Protein AF-A0AAW6P1X9-F1 (afdb_monomer)

pLDDT: mean 78.66, std 19.24, range [35.66, 94.81]

InterPro domains:
  IPR055634 Domain of unknown function DUF7210 [PF23843] (18-48)

Radius of gyration: 14.97 Å; Cα contacts (8 Å, |Δi|>4): 94; chains: 1; bounding box: 22×33×47 Å

Foldseek 3Di:
DDDPCDPPPPPVLPPFWWKAFQAQQADADPNDGGHHRDIDTHHPVVNCCCCVPVVGIDTDDDD

Mean predicted aligned error: 9.79 Å

Nearest PDB structures (foldseek):
  5mmm-assembly1_H  TM=7.439E-01  e=2.125E-01  Spinacia oleracea
  3j6b-assembly1_G  TM=6.231E-01  e=1.179E-01  Saccharomyces cerevisiae
  5u8t-assembly1_C  TM=6.632E-01  e=1.515E+00  Saccharomyces cerevisiae S288C
  9g6k-assembly1_Lx  TM=4.407E-01  e=5.258E+00  Toxoplasma gondii
  8uhe-assembly1_S  TM=3.497E-01  e=2.397E+00  Synechococcus sp. PCC 7335

Structure (mmCIF, N/CA/C/O backbone):
data_AF-A0AAW6P1X9-F1
#
_entry.id   AF-A0AAW6P1X9-F1
#
loop_
_atom_site.group_PDB
_atom_site.id
_atom_site.type_symbol
_atom_site.label_atom_id
_atom_site.label_alt_id
_atom_site.label_comp_id
_atom_site.label_asym_id
_atom_site.label_entity_id
_atom_site.label_seq_id
_atom_site.pdbx_PDB_ins_code
_atom_site.Cartn_x
_atom_site.Cartn_y
_atom_site.Cartn_z
_atom_site.occupancy
_atom_site.B_iso_or_equiv
_atom_site.auth_seq_id
_atom_site.auth_comp_id
_atom_site.auth_asym_id
_atom_site.auth_atom_id
_atom_site.pdbx_PDB_model_num
ATOM 1 N N . MET A 1 1 ? -0.707 -22.274 -39.700 1.00 41.12 1 MET A N 1
ATOM 2 C CA . MET A 1 1 ? 0.014 -22.668 -38.470 1.00 41.12 1 MET A CA 1
ATOM 3 C C . MET A 1 1 ? -0.453 -21.730 -37.366 1.00 41.12 1 MET A C 1
ATOM 5 O O . MET 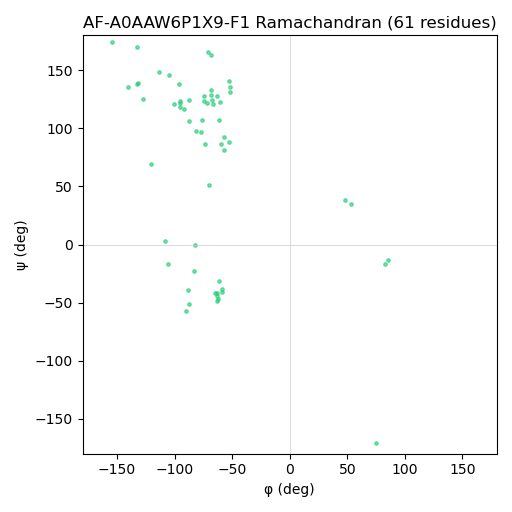A 1 1 ? -0.448 -20.527 -37.588 1.00 41.12 1 MET A O 1
ATOM 9 N N . LYS A 1 2 ? -1.002 -22.262 -36.267 1.00 48.16 2 LYS A N 1
ATOM 10 C CA . LYS A 1 2 ? -1.553 -21.472 -35.154 1.00 48.16 2 LYS A CA 1
ATOM 11 C C . LYS A 1 2 ? -0.393 -20.949 -34.308 1.00 48.16 2 LYS A C 1
ATOM 13 O O . LYS A 1 2 ? 0.128 -21.680 -33.473 1.00 48.16 2 LYS A O 1
ATOM 18 N N . THR A 1 3 ? 0.033 -19.716 -34.547 1.00 47.91 3 THR A N 1
ATOM 19 C CA . THR A 1 3 ? 0.984 -19.050 -33.658 1.00 47.91 3 THR A CA 1
ATOM 20 C C . THR A 1 3 ? 0.186 -18.506 -32.484 1.00 47.91 3 THR A C 1
ATOM 22 O O . THR A 1 3 ? -0.459 -17.467 -32.597 1.00 47.91 3 THR A O 1
ATOM 25 N N . ASN A 1 4 ? 0.178 -19.252 -31.377 1.00 47.53 4 ASN A N 1
ATOM 26 C CA . ASN A 1 4 ? -0.228 -18.747 -30.071 1.00 47.53 4 ASN A CA 1
ATOM 27 C C . ASN A 1 4 ? 0.666 -17.548 -29.744 1.00 47.53 4 ASN A C 1
ATOM 29 O O . ASN A 1 4 ? 1.774 -17.700 -29.232 1.00 47.53 4 ASN A O 1
ATOM 33 N N . GLN A 1 5 ? 0.199 -16.356 -30.099 1.00 42.06 5 GLN A N 1
ATOM 34 C CA . GLN A 1 5 ? 0.814 -15.106 -29.705 1.00 42.06 5 GLN A CA 1
ATOM 35 C C . GLN A 1 5 ? 0.469 -14.919 -28.225 1.00 42.06 5 GLN A C 1
ATOM 37 O O . GLN A 1 5 ? -0.564 -14.356 -27.871 1.00 42.06 5 GLN A O 1
ATOM 42 N N . ALA A 1 6 ? 1.295 -15.498 -27.352 1.00 52.59 6 ALA A N 1
ATOM 43 C CA . ALA A 1 6 ? 1.337 -15.084 -25.959 1.00 52.59 6 ALA A CA 1
ATOM 44 C C . ALA A 1 6 ? 1.519 -13.557 -25.953 1.00 52.59 6 ALA A C 1
ATOM 46 O O . ALA A 1 6 ? 2.366 -13.062 -26.709 1.00 52.59 6 ALA A O 1
AT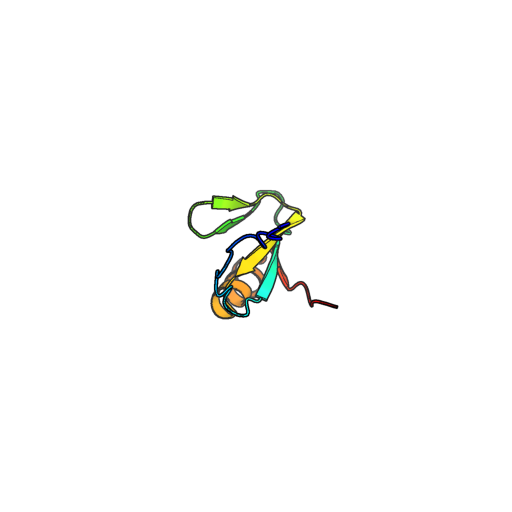OM 47 N N . PRO A 1 7 ? 0.725 -12.792 -25.185 1.00 45.91 7 PRO A N 1
ATOM 48 C CA . PRO A 1 7 ? 0.934 -11.362 -25.122 1.00 45.91 7 PRO A CA 1
ATOM 49 C C . PRO A 1 7 ? 2.341 -11.121 -24.577 1.00 45.91 7 PRO A C 1
ATOM 51 O O . PRO A 1 7 ? 2.723 -11.599 -23.510 1.00 45.91 7 PRO A O 1
ATOM 54 N N . VAL A 1 8 ? 3.120 -10.405 -25.377 1.00 49.47 8 VAL A N 1
ATOM 55 C CA . VAL A 1 8 ? 4.370 -9.766 -24.996 1.00 49.47 8 VAL A CA 1
ATOM 56 C C . VAL A 1 8 ? 4.088 -8.771 -23.870 1.00 49.47 8 VAL A C 1
ATOM 58 O O . VAL A 1 8 ? 3.876 -7.592 -24.112 1.00 49.47 8 VAL A O 1
ATOM 61 N N . SER A 1 9 ? 4.094 -9.235 -22.626 1.00 44.78 9 SER A N 1
ATOM 62 C CA . SER A 1 9 ? 4.242 -8.364 -21.459 1.00 44.78 9 SER A CA 1
ATOM 63 C C . SER A 1 9 ? 5.475 -8.805 -20.692 1.00 44.78 9 SER A C 1
ATOM 65 O O . SER A 1 9 ? 5.407 -9.332 -19.589 1.00 44.78 9 SER A O 1
ATOM 67 N N . GLY A 1 10 ? 6.632 -8.572 -21.313 1.00 44.12 10 GLY A N 1
ATOM 68 C CA . GLY A 1 10 ? 7.907 -8.443 -20.614 1.00 44.12 10 GLY A CA 1
ATOM 69 C C . GLY 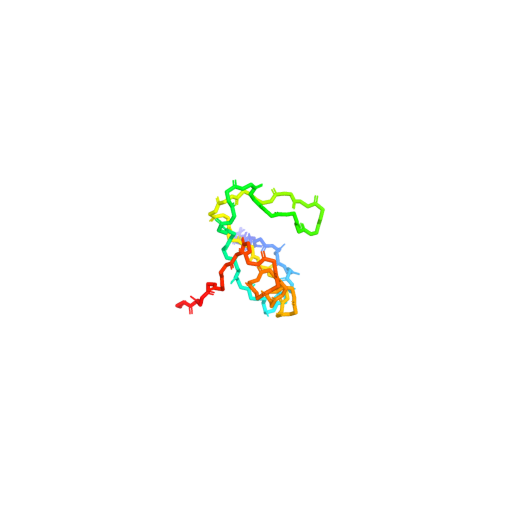A 1 10 ? 7.960 -7.141 -19.812 1.00 44.12 10 GLY A C 1
ATOM 70 O O . GLY A 1 10 ? 8.902 -6.370 -19.957 1.00 44.12 10 GLY A O 1
ATOM 71 N N . GLU A 1 11 ? 6.950 -6.876 -18.983 1.00 35.66 11 GLU A N 1
ATOM 72 C CA . GLU A 1 11 ? 7.161 -6.034 -17.817 1.00 35.66 11 GLU A CA 1
ATOM 73 C C . GLU A 1 11 ? 7.890 -6.930 -16.828 1.00 35.66 11 GLU A C 1
ATOM 75 O O . GLU A 1 11 ? 7.314 -7.857 -16.257 1.00 35.66 11 GLU A O 1
ATOM 80 N N . THR A 1 12 ? 9.181 -6.681 -16.637 1.00 45.56 12 THR A N 1
ATOM 81 C CA . THR A 1 12 ? 9.841 -7.016 -15.382 1.00 45.56 12 THR A CA 1
ATOM 82 C C . THR A 1 12 ? 9.062 -6.275 -14.300 1.00 45.56 12 THR A C 1
ATOM 84 O O . THR A 1 12 ? 9.431 -5.164 -13.936 1.00 45.56 12 THR A O 1
ATOM 87 N N . VAL A 1 13 ? 7.930 -6.822 -13.847 1.00 52.84 13 VAL A N 1
ATOM 88 C CA . VAL A 1 13 ? 7.245 -6.331 -12.658 1.00 52.84 13 VAL A CA 1
ATOM 89 C C . VAL A 1 13 ? 8.291 -6.551 -11.574 1.00 52.84 13 VAL A C 1
ATOM 91 O O . VAL A 1 13 ? 8.597 -7.715 -11.289 1.00 52.84 13 VAL A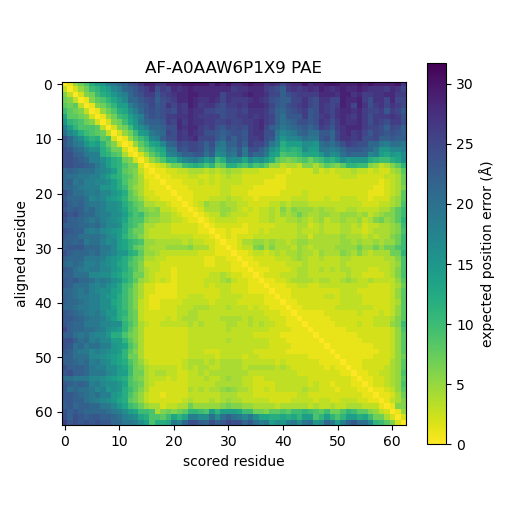 O 1
ATOM 94 N N . PRO A 1 14 ? 8.945 -5.497 -11.044 1.00 52.72 14 PRO A N 1
ATOM 95 C CA . PRO A 1 14 ? 9.861 -5.699 -9.934 1.00 52.72 14 PRO A CA 1
ATOM 96 C C . PRO A 1 14 ? 9.067 -6.474 -8.890 1.00 52.72 14 PRO A C 1
ATOM 98 O O . PRO A 1 14 ? 7.885 -6.174 -8.726 1.00 52.72 14 PRO A O 1
ATOM 101 N N . ALA A 1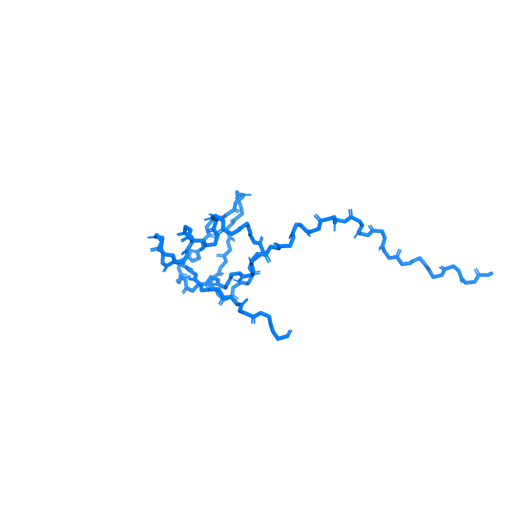 15 ? 9.662 -7.505 -8.281 1.00 62.59 15 ALA A N 1
ATOM 102 C CA . ALA A 1 15 ? 9.029 -8.312 -7.241 1.00 62.59 15 ALA A CA 1
ATOM 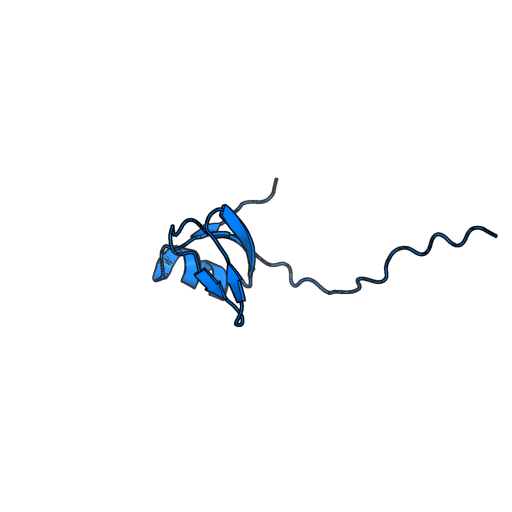103 C C . ALA A 1 15 ? 8.512 -7.371 -6.143 1.00 62.59 15 ALA A C 1
ATOM 105 O O . ALA A 1 15 ? 9.236 -6.961 -5.241 1.00 62.59 15 ALA A O 1
ATOM 106 N N . GLY A 1 16 ? 7.286 -6.910 -6.332 1.00 77.12 16 GLY A N 1
ATOM 107 C CA . GLY A 1 16 ? 6.756 -5.734 -5.685 1.00 77.12 16 GLY A CA 1
ATOM 108 C C . GLY A 1 16 ? 5.804 -6.187 -4.611 1.00 77.12 16 GLY A C 1
ATOM 109 O O . GLY A 1 16 ? 5.105 -7.195 -4.744 1.00 77.12 16 GLY A O 1
ATOM 110 N N . VAL A 1 17 ? 5.775 -5.437 -3.524 1.00 88.12 17 VAL A N 1
ATOM 111 C CA . VAL A 1 17 ? 4.854 -5.706 -2.437 1.00 88.12 17 VAL A CA 1
ATOM 112 C C . VAL A 1 17 ? 3.472 -5.267 -2.886 1.00 88.12 17 VAL A C 1
ATOM 114 O O . VAL A 1 17 ? 3.251 -4.112 -3.256 1.00 88.12 17 VAL A O 1
ATOM 117 N N . LYS A 1 18 ? 2.522 -6.198 -2.837 1.00 90.44 18 LYS A N 1
ATOM 118 C CA . LYS A 1 18 ? 1.112 -5.880 -3.032 1.00 90.44 18 LYS A CA 1
ATOM 119 C C . LYS A 1 18 ? 0.589 -5.185 -1.783 1.00 90.44 18 LYS A C 1
ATOM 121 O O . LYS A 1 18 ? 0.727 -5.697 -0.672 1.00 90.44 18 LYS A O 1
ATOM 126 N N . VAL A 1 19 ? -0.027 -4.027 -1.961 1.00 91.31 19 VAL A N 1
ATOM 127 C CA . VAL A 1 19 ? -0.644 -3.245 -0.890 1.00 91.31 19 VAL A CA 1
ATOM 128 C C . VAL A 1 19 ? -2.080 -2.932 -1.281 1.00 91.31 19 VAL A C 1
ATOM 130 O O . VAL A 1 19 ? -2.340 -2.386 -2.352 1.00 91.31 19 VAL A O 1
ATOM 133 N N . LYS A 1 20 ? -3.027 -3.283 -0.413 1.00 93.38 20 LYS A N 1
ATOM 134 C CA . LYS A 1 20 ? -4.438 -2.931 -0.554 1.00 93.38 20 LYS A CA 1
ATOM 135 C C . LYS A 1 20 ? -4.671 -1.572 0.080 1.00 93.38 20 LYS A C 1
ATOM 137 O O . LYS A 1 20 ? -4.385 -1.391 1.258 1.00 93.38 20 LYS A O 1
ATOM 142 N N . ILE A 1 21 ? -5.218 -0.627 -0.670 1.00 94.81 21 ILE A N 1
ATOM 143 C CA . ILE A 1 21 ? -5.582 0.687 -0.141 1.00 94.81 21 ILE A CA 1
ATOM 144 C C . ILE A 1 21 ? -6.809 0.542 0.759 1.00 94.81 21 ILE A C 1
ATOM 146 O O . ILE A 1 21 ? -7.858 0.066 0.328 1.00 94.81 21 ILE A O 1
ATOM 150 N N . THR A 1 22 ? -6.687 0.949 2.017 1.00 93.81 22 THR A N 1
ATOM 151 C CA . THR A 1 22 ? -7.745 0.858 3.038 1.00 93.81 22 THR A CA 1
ATOM 152 C C . THR A 1 22 ? -8.375 2.215 3.342 1.00 93.81 22 THR A C 1
ATOM 154 O O . THR A 1 22 ? -9.482 2.265 3.873 1.00 93.81 22 THR A O 1
ATOM 157 N N . SER A 1 23 ? -7.719 3.311 2.948 1.00 92.12 23 SER A N 1
ATOM 158 C CA . SER A 1 23 ? -8.229 4.677 3.096 1.00 92.12 23 SER A CA 1
ATOM 159 C C . SER A 1 23 ? -9.513 4.909 2.295 1.00 92.12 23 SER A C 1
ATOM 161 O O . SER A 1 23 ? -9.533 4.701 1.081 1.00 92.12 23 SER A O 1
ATOM 163 N N . ALA A 1 24 ? -10.555 5.426 2.957 1.00 88.69 24 ALA A N 1
ATOM 164 C CA . ALA A 1 24 ? -11.840 5.773 2.338 1.00 88.69 24 ALA A CA 1
ATOM 165 C C . ALA A 1 24 ? -11.710 6.851 1.244 1.00 88.69 24 ALA A C 1
ATOM 167 O O . ALA A 1 24 ? -12.412 6.814 0.238 1.00 88.69 24 ALA A O 1
ATOM 168 N N . ASN A 1 25 ? -10.750 7.771 1.388 1.00 89.81 25 ASN A N 1
ATOM 169 C CA . ASN A 1 25 ? -10.464 8.802 0.382 1.00 89.81 25 ASN A CA 1
ATOM 170 C C . ASN A 1 25 ? -9.571 8.298 -0.769 1.00 89.81 25 ASN A C 1
ATOM 172 O O . ASN A 1 25 ? -9.252 9.064 -1.689 1.00 89.81 25 ASN A O 1
ATOM 176 N N . GLY A 1 26 ? -9.167 7.025 -0.726 1.00 90.06 26 GLY A N 1
ATOM 177 C CA . GLY A 1 26 ? -8.165 6.439 -1.603 1.00 90.06 26 GLY A CA 1
ATOM 178 C C . GLY A 1 26 ? -6.735 6.866 -1.254 1.00 90.06 26 GLY A C 1
ATOM 179 O O . GLY A 1 26 ? -6.481 7.500 -0.225 1.00 90.06 26 GLY A O 1
ATOM 180 N N . HIS A 1 27 ? -5.796 6.521 -2.132 1.00 92.62 27 HIS A N 1
ATOM 181 C CA . HIS A 1 27 ? -4.387 6.897 -2.044 1.00 92.62 27 HIS A CA 1
ATOM 182 C C . HIS A 1 27 ? -3.840 7.246 -3.429 1.00 92.62 27 HIS A C 1
ATOM 184 O O . HIS A 1 27 ? -4.113 6.549 -4.405 1.00 92.62 27 HIS A O 1
ATOM 190 N N . ARG A 1 28 ? -3.073 8.336 -3.530 1.00 91.81 28 ARG A N 1
ATOM 191 C CA . ARG A 1 28 ? -2.434 8.737 -4.785 1.00 91.81 28 ARG A CA 1
ATOM 192 C C . ARG A 1 28 ? -1.008 8.204 -4.822 1.00 91.81 28 ARG A C 1
ATOM 194 O O . ARG A 1 28 ? -0.199 8.605 -3.994 1.00 91.81 28 ARG A O 1
ATOM 201 N N . HIS A 1 29 ? -0.713 7.354 -5.796 1.00 87.06 29 HIS A N 1
ATOM 202 C CA . HIS A 1 29 ? 0.602 6.760 -5.999 1.00 87.06 29 HIS A CA 1
ATOM 203 C C . HIS A 1 29 ? 0.989 6.872 -7.478 1.00 87.06 29 HIS A C 1
ATOM 205 O O . HIS A 1 29 ? 0.136 6.720 -8.350 1.00 87.06 29 HIS A O 1
ATOM 211 N N . ALA A 1 30 ? 2.250 7.210 -7.766 1.00 83.44 30 ALA A N 1
ATOM 212 C CA . ALA A 1 30 ? 2.760 7.395 -9.133 1.00 83.44 30 ALA A CA 1
ATOM 213 C C . ALA A 1 30 ? 1.856 8.275 -10.037 1.00 83.44 30 ALA A C 1
ATOM 215 O O . ALA A 1 30 ? 1.630 7.988 -11.207 1.00 83.44 30 ALA A O 1
ATOM 216 N N . GLY A 1 31 ? 1.270 9.339 -9.475 1.00 87.81 31 GLY A N 1
ATOM 217 C CA . GLY A 1 31 ? 0.373 10.254 -10.195 1.00 87.81 31 GLY A CA 1
ATOM 218 C C . GLY A 1 31 ? -1.086 9.794 -10.316 1.00 87.81 31 GLY A C 1
ATOM 219 O O . GLY A 1 31 ? -1.957 10.652 -10.496 1.00 87.81 31 GLY A O 1
ATOM 220 N N . THR A 1 32 ? -1.381 8.510 -10.097 1.00 88.69 32 THR A N 1
ATOM 221 C CA . THR A 1 32 ? -2.726 7.916 -10.189 1.00 88.69 32 THR A CA 1
ATOM 222 C C . THR A 1 32 ? -3.398 7.845 -8.819 1.00 88.69 32 THR A C 1
ATOM 224 O O . THR A 1 32 ? -2.761 7.530 -7.816 1.00 88.69 32 THR A O 1
ATOM 227 N N . LYS A 1 33 ? -4.697 8.164 -8.743 1.00 92.31 33 LYS A N 1
ATOM 228 C CA . LYS A 1 33 ? -5.484 8.025 -7.509 1.00 92.31 33 LYS A CA 1
ATOM 229 C C . LYS A 1 33 ? -6.158 6.654 -7.477 1.00 92.31 33 LYS A C 1
ATOM 231 O O . LYS A 1 33 ? -7.029 6.380 -8.293 1.00 92.31 33 LYS A O 1
ATOM 236 N N . HIS A 1 34 ? -5.788 5.832 -6.504 1.00 91.44 34 HIS A N 1
ATOM 237 C CA . HIS A 1 34 ? -6.358 4.510 -6.276 1.00 91.44 34 HIS A CA 1
ATOM 238 C C . HIS A 1 34 ? -7.471 4.586 -5.225 1.00 91.44 34 HIS A C 1
ATOM 240 O O . HIS A 1 34 ? -7.217 5.074 -4.120 1.00 91.44 34 HIS A O 1
ATOM 246 N N . PRO A 1 35 ? -8.701 4.142 -5.535 1.00 93.75 35 PRO A N 1
ATOM 247 C CA . PRO A 1 35 ? -9.791 4.120 -4.566 1.00 93.75 35 PR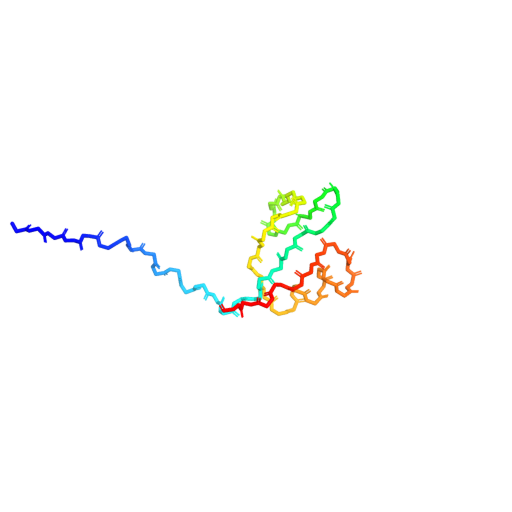O A CA 1
ATOM 248 C C . PRO A 1 35 ? -9.583 3.042 -3.492 1.00 93.75 35 PRO A C 1
ATOM 250 O O . PRO A 1 35 ? -8.758 2.135 -3.644 1.00 93.75 35 PRO A O 1
ATOM 253 N N . GLN A 1 36 ? -10.360 3.132 -2.409 1.00 94.19 36 GLN A N 1
ATOM 254 C CA . GLN A 1 36 ? -10.394 2.119 -1.354 1.00 94.19 36 GLN A CA 1
ATOM 255 C C . GLN A 1 36 ? -10.654 0.721 -1.937 1.00 94.19 36 GLN A C 1
ATOM 257 O O . GLN A 1 36 ? -11.450 0.553 -2.856 1.00 94.19 36 GLN A O 1
ATOM 262 N N . GLY A 1 37 ? -9.978 -0.291 -1.401 1.00 90.94 37 GLY A N 1
ATOM 263 C CA . GLY A 1 37 ? -10.084 -1.682 -1.834 1.00 90.94 37 GLY A CA 1
ATOM 264 C C . GLY A 1 37 ? -9.176 -2.054 -3.006 1.00 90.94 37 GLY A C 1
ATOM 265 O O . GLY A 1 37 ? -8.969 -3.244 -3.234 1.00 90.94 37 GLY A O 1
ATOM 266 N N . THR A 1 38 ? -8.587 -1.075 -3.699 1.00 92.12 38 THR A N 1
ATOM 267 C CA . THR A 1 38 ? -7.652 -1.325 -4.805 1.00 92.12 38 THR A CA 1
ATOM 268 C C . THR A 1 38 ? -6.363 -1.941 -4.284 1.00 92.12 38 THR A C 1
ATOM 270 O O . THR A 1 38 ? -5.774 -1.428 -3.333 1.00 92.12 38 THR A O 1
ATOM 273 N N . VAL A 1 39 ? -5.899 -3.007 -4.930 1.00 91.38 39 VAL A N 1
ATOM 274 C CA . VAL A 1 39 ? -4.575 -3.582 -4.681 1.00 91.38 39 VAL A CA 1
ATOM 275 C C . VAL A 1 39 ? -3.602 -3.005 -5.698 1.00 91.38 39 VAL A C 1
ATOM 277 O O . VAL A 1 39 ? -3.812 -3.138 -6.901 1.00 91.38 39 VAL A O 1
ATOM 280 N N . ILE A 1 40 ? -2.548 -2.361 -5.209 1.00 88.81 40 ILE A N 1
ATOM 281 C CA . ILE A 1 40 ? -1.455 -1.835 -6.025 1.00 88.81 40 ILE A CA 1
ATOM 282 C C . ILE A 1 40 ? -0.171 -2.595 -5.724 1.00 88.81 40 ILE A C 1
ATOM 284 O O . ILE A 1 40 ? 0.034 -3.061 -4.605 1.00 88.81 40 ILE A O 1
ATOM 288 N N . THR A 1 41 ? 0.692 -2.723 -6.725 1.00 89.62 41 THR A N 1
ATOM 289 C CA . THR A 1 41 ? 2.023 -3.315 -6.562 1.00 89.62 41 THR A CA 1
ATOM 290 C C . THR A 1 41 ? 3.028 -2.179 -6.478 1.00 89.62 41 THR A C 1
ATOM 292 O O . THR A 1 41 ? 3.100 -1.359 -7.390 1.00 89.62 41 THR A O 1
ATOM 295 N N . VAL A 1 42 ? 3.761 -2.105 -5.373 1.00 87.31 42 VAL A N 1
ATOM 296 C CA . VAL A 1 42 ? 4.710 -1.023 -5.080 1.00 87.31 42 VAL A CA 1
ATOM 297 C C . VAL A 1 42 ? 6.043 -1.596 -4.600 1.00 87.31 42 VAL A C 1
ATOM 299 O O . VAL A 1 42 ? 6.157 -2.792 -4.328 1.00 87.31 42 VAL A O 1
ATOM 302 N N . THR A 1 43 ? 7.072 -0.760 -4.482 1.00 89.50 43 THR A N 1
ATOM 303 C CA . THR A 1 43 ? 8.349 -1.184 -3.886 1.00 89.50 43 THR A CA 1
ATOM 304 C C . THR A 1 43 ? 8.202 -1.448 -2.380 1.00 89.50 43 THR A C 1
ATOM 306 O O . THR A 1 43 ? 7.248 -0.987 -1.751 1.00 89.50 43 THR A O 1
ATOM 309 N N . GLU A 1 44 ? 9.145 -2.162 -1.753 1.00 88.38 44 GLU A N 1
ATOM 310 C CA . GLU A 1 44 ? 9.123 -2.364 -0.292 1.00 88.38 44 GLU A CA 1
ATOM 311 C C . GLU A 1 44 ? 9.154 -1.044 0.494 1.00 88.38 44 GLU A C 1
ATOM 313 O O . GLU A 1 44 ? 8.468 -0.909 1.513 1.00 88.38 44 GLU A O 1
ATOM 318 N N . GLY A 1 45 ? 9.924 -0.064 0.006 1.00 89.19 45 GLY A N 1
ATOM 319 C CA . GLY A 1 45 ? 10.024 1.265 0.606 1.00 89.19 45 GLY A CA 1
ATOM 320 C C . GLY A 1 45 ? 8.690 2.004 0.564 1.00 89.19 45 GLY A C 1
ATOM 321 O O . GLY A 1 45 ? 8.212 2.474 1.598 1.00 89.19 45 GLY A O 1
ATOM 322 N N . ASP A 1 46 ? 8.040 2.019 -0.599 1.00 87.81 46 ASP A N 1
ATOM 323 C CA . ASP A 1 46 ? 6.704 2.598 -0.756 1.00 87.81 46 ASP A CA 1
ATOM 324 C C . ASP A 1 46 ? 5.662 1.860 0.083 1.00 87.81 46 ASP A C 1
ATOM 326 O O . ASP A 1 46 ? 4.849 2.496 0.749 1.00 87.81 46 ASP A O 1
ATOM 330 N N . ALA A 1 47 ? 5.704 0.526 0.128 1.00 89.94 47 ALA A N 1
ATOM 331 C CA . ALA A 1 47 ? 4.795 -0.249 0.966 1.00 89.94 47 ALA A CA 1
ATOM 332 C C . ALA A 1 47 ? 4.934 0.125 2.445 1.00 89.94 47 ALA A C 1
ATOM 334 O O . ALA A 1 47 ? 3.927 0.259 3.138 1.00 89.94 47 ALA A O 1
ATOM 335 N N . LYS A 1 48 ? 6.166 0.330 2.928 1.00 90.88 48 LYS A N 1
ATOM 336 C CA . LYS A 1 48 ? 6.409 0.808 4.294 1.00 90.88 48 LYS A CA 1
ATOM 337 C C . LYS A 1 48 ? 5.825 2.202 4.505 1.00 90.88 48 LYS A C 1
ATOM 339 O O . LYS A 1 48 ? 5.149 2.430 5.499 1.00 90.88 48 LYS A O 1
ATOM 344 N N . LEU A 1 49 ? 6.005 3.120 3.561 1.00 91.44 49 LEU A N 1
ATOM 345 C CA . LEU A 1 49 ? 5.405 4.449 3.669 1.00 91.44 49 LEU A CA 1
ATOM 346 C C . LEU A 1 49 ? 3.872 4.378 3.688 1.00 91.44 49 LEU A C 1
ATOM 348 O O . LEU A 1 49 ? 3.240 4.983 4.548 1.00 91.44 49 LEU A O 1
ATOM 352 N N . ILE A 1 50 ? 3.258 3.617 2.785 1.00 90.06 50 ILE A N 1
ATOM 353 C CA . ILE A 1 50 ? 1.798 3.519 2.654 1.00 90.06 50 ILE A CA 1
ATOM 354 C C . ILE A 1 50 ? 1.157 2.892 3.899 1.00 90.06 50 ILE A C 1
ATOM 356 O O . ILE A 1 50 ? 0.115 3.370 4.360 1.00 90.06 50 ILE A O 1
ATOM 360 N N . VAL A 1 51 ? 1.778 1.847 4.446 1.00 91.19 51 VAL A N 1
ATOM 361 C CA . VAL A 1 51 ? 1.243 1.058 5.563 1.00 91.19 51 VAL A CA 1
ATOM 362 C C . VAL A 1 51 ? 1.638 1.657 6.913 1.00 91.19 51 VAL A C 1
ATOM 364 O O . VAL A 1 51 ? 0.776 1.899 7.753 1.00 91.19 51 VAL A O 1
ATOM 367 N N . ASP A 1 52 ? 2.925 1.935 7.122 1.00 91.62 52 ASP A N 1
ATOM 368 C CA . ASP A 1 52 ? 3.463 2.330 8.427 1.00 91.62 52 ASP A CA 1
ATOM 369 C C . ASP A 1 52 ? 3.388 3.852 8.657 1.00 91.62 52 ASP A C 1
ATOM 371 O O . ASP A 1 52 ? 3.071 4.298 9.762 1.00 91.62 52 ASP A O 1
ATOM 375 N N . THR A 1 53 ? 3.650 4.666 7.626 1.00 90.88 53 THR A N 1
ATOM 376 C CA . THR A 1 53 ? 3.679 6.138 7.750 1.00 90.88 53 THR A CA 1
ATOM 377 C C . THR A 1 53 ? 2.313 6.766 7.492 1.00 90.88 53 THR A C 1
ATOM 379 O O . THR A 1 53 ? 1.779 7.468 8.348 1.00 90.88 53 THR A O 1
ATOM 382 N N . PHE A 1 54 ? 1.734 6.513 6.321 1.00 88.94 54 PHE A N 1
ATOM 383 C CA . PHE A 1 54 ? 0.465 7.104 5.905 1.00 88.94 54 PHE A CA 1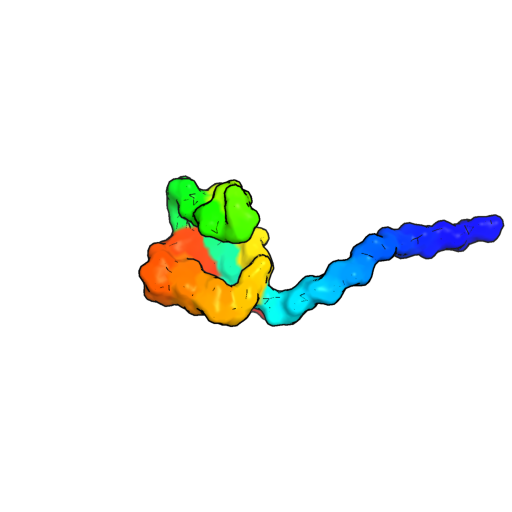
ATOM 384 C C . PHE A 1 54 ? -0.742 6.352 6.465 1.00 88.94 54 PHE A C 1
ATOM 386 O O . PHE A 1 54 ? -1.810 6.947 6.580 1.00 88.94 54 PHE A O 1
ATOM 393 N N . LYS A 1 55 ? -0.587 5.070 6.827 1.00 91.94 55 LYS A N 1
ATOM 394 C CA . LYS A 1 55 ? -1.668 4.211 7.343 1.00 91.94 55 LYS A CA 1
ATOM 395 C C . LYS A 1 55 ? -2.897 4.188 6.425 1.00 91.94 55 LYS A C 1
ATOM 397 O O . LYS A 1 55 ? -4.035 4.130 6.884 1.00 91.94 55 LYS A O 1
ATOM 402 N N . VAL A 1 56 ? -2.662 4.259 5.114 1.00 92.88 56 VAL A N 1
ATOM 403 C CA . VAL A 1 56 ? -3.708 4.298 4.073 1.00 92.88 56 VAL A CA 1
ATOM 404 C C . VAL A 1 56 ? -3.798 3.004 3.268 1.00 92.88 56 VAL A C 1
ATOM 406 O O . VAL A 1 56 ? -4.607 2.917 2.341 1.00 92.88 56 VAL A O 1
ATOM 409 N N . GLY A 1 57 ? -2.997 1.998 3.614 1.00 92.12 57 GLY A N 1
ATOM 410 C CA . GLY A 1 57 ? -3.072 0.671 3.022 1.00 92.12 57 GLY A CA 1
ATOM 411 C C . GLY A 1 57 ? -2.536 -0.425 3.933 1.00 92.12 57 GLY A C 1
ATOM 412 O O . GLY A 1 57 ? -1.992 -0.157 5.001 1.00 92.12 57 GLY A O 1
ATOM 413 N N . GLU A 1 58 ? -2.697 -1.664 3.489 1.00 92.50 58 GLU A N 1
ATOM 414 C CA . GLU A 1 58 ? -2.282 -2.883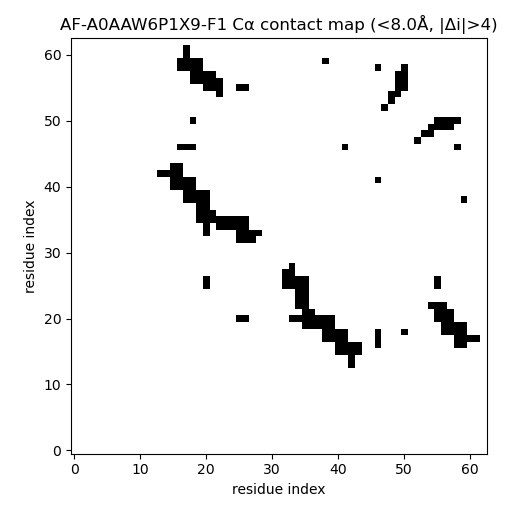 4.179 1.00 92.50 58 GLU A CA 1
ATOM 415 C C . GLU A 1 58 ? -1.528 -3.801 3.211 1.00 92.50 58 GLU A C 1
ATOM 417 O O . GLU A 1 58 ? -1.922 -3.938 2.050 1.00 92.50 58 GLU A O 1
ATOM 422 N N . ARG A 1 59 ? -0.436 -4.432 3.663 1.00 90.81 59 ARG A N 1
ATOM 423 C CA . ARG A 1 59 ? 0.306 -5.395 2.835 1.00 90.81 59 ARG A CA 1
ATOM 424 C C . ARG A 1 59 ? -0.553 -6.636 2.596 1.00 90.81 59 ARG A C 1
ATOM 426 O O . ARG A 1 59 ? -0.949 -7.309 3.541 1.00 90.81 59 ARG A O 1
ATOM 433 N N . VAL A 1 60 ? -0.763 -6.980 1.333 1.00 87.44 60 VAL A N 1
ATOM 434 C CA . VAL A 1 60 ? -1.387 -8.241 0.937 1.00 87.44 60 VAL A CA 1
ATOM 435 C C . VAL A 1 60 ? -0.275 -9.278 0.841 1.00 87.44 60 VAL A C 1
ATOM 437 O O . VAL A 1 60 ? 0.531 -9.240 -0.089 1.00 87.44 60 VAL A O 1
ATOM 440 N N . LYS A 1 61 ? -0.200 -10.193 1.812 1.00 79.56 61 LYS A N 1
ATOM 441 C CA . LYS A 1 61 ? 0.621 -11.399 1.648 1.00 79.56 61 LYS A CA 1
ATOM 442 C C . LYS A 1 61 ? -0.017 -12.244 0.548 1.00 79.56 61 LYS A C 1
ATOM 444 O O . LYS A 1 61 ? -1.194 -12.572 0.643 1.00 79.56 61 LYS A O 1
ATOM 449 N N . GLY A 1 62 ? 0.740 -12.519 -0.510 1.00 63.62 62 GLY A N 1
ATOM 450 C CA . GLY A 1 62 ? 0.327 -13.482 -1.524 1.00 63.62 62 GLY A CA 1
ATOM 451 C C . GLY A 1 62 ? 0.329 -14.885 -0.926 1.00 63.62 62 GLY A C 1
ATOM 452 O O . GLY A 1 62 ? 1.314 -15.265 -0.293 1.00 63.62 62 GLY A O 1
ATOM 453 N N . GLU A 1 63 ? -0.791 -15.580 -1.094 1.00 38.81 63 GLU A N 1
ATOM 454 C CA . GLU A 1 63 ? -0.889 -17.043 -1.104 1.00 38.81 63 GLU A CA 1
ATOM 455 C C . GLU A 1 63 ? -0.261 -17.599 -2.391 1.00 38.81 63 GLU A C 1
ATOM 457 O O . GLU A 1 63 ? -0.332 -16.887 -3.427 1.00 38.81 63 GLU A O 1
#

Solvent-accessible surface area (backbone atoms only — not comparable to full-atom values): 3926 Å² total; per-residue (Å²): 132,90,75,81,74,70,82,89,68,87,65,81,69,67,96,42,43,36,30,31,25,67,22,85,89,28,47,76,54,98,90,44,75,41,51,49,73,41,73,46,74,36,50,68,69,54,44,44,43,36,35,73,71,66,61,32,27,44,77,51,80,82,129

Sequence (63 aa):
MKTNQAPVSGETVPAGVKVKITSANGHRHAGTKHPQGTVITVTEGDAKLIVDTFKVGERVKGE

Organism: NCBI:txid53408

Secondary structure (DSSP, 8-state):
--------------S-EEEEE--TT-EEETTEEEPTT-EEEE-HHHHHIIIIIS--EEE----